Protein AF-A0A9N9IM48-F1 (afdb_monomer_lite)

Organism: Funneliformis mosseae (NCBI:txid27381)

pLDDT: mean 81.4, std 19.33, range [35.62, 97.81]

Secondary structure (DSSP, 8-state):
----S------------------PPPPHHHHHHHHHHTT--HHHHHT------HHHHHHHHHHHHHHHHHTHHHHHHTHHHHHS-SSHHHHHHTS-HHHHHHHHHHHHHHHHHHHHHHHHHHHHTTPPPPPP-HHHHHHHHHHHHHHHHHHH--

Radius of gyration: 26.96 Å; chains: 1; bounding box: 40×65×69 Å

Structure (mmCIF, N/CA/C/O backbone):
data_AF-A0A9N9IM48-F1
#
_entry.id   AF-A0A9N9IM48-F1
#
loop_
_atom_site.group_PDB
_atom_site.id
_atom_site.type_symbol
_atom_site.label_atom_id
_atom_site.label_alt_id
_atom_site.label_comp_id
_atom_site.label_asym_id
_atom_site.label_entity_id
_atom_site.label_seq_id
_atom_site.pdbx_PDB_ins_code
_atom_site.Cartn_x
_atom_site.Cartn_y
_atom_site.Cartn_z
_atom_site.occupancy
_atom_site.B_iso_or_equiv
_atom_site.auth_seq_id
_atom_site.auth_comp_id
_atom_site.auth_asym_id
_atom_site.auth_atom_id
_atom_site.pdbx_PDB_model_num
ATOM 1 N N . SER A 1 1 ? -14.256 23.432 47.911 1.00 44.19 1 SER A N 1
ATOM 2 C CA . SER A 1 1 ? -13.432 24.314 47.066 1.00 44.19 1 SER A CA 1
ATOM 3 C C . SER A 1 1 ? -13.910 24.287 45.629 1.00 44.19 1 SER A C 1
ATOM 5 O O . SER A 1 1 ? -14.175 23.210 45.113 1.00 44.19 1 SER A O 1
ATOM 7 N N . ILE A 1 2 ? -13.957 25.484 45.031 1.00 38.25 2 ILE A N 1
ATOM 8 C CA . ILE A 1 2 ? -14.251 25.844 43.631 1.00 38.25 2 ILE A CA 1
ATOM 9 C C . ILE A 1 2 ? -15.734 25.798 43.222 1.00 38.25 2 ILE A C 1
ATOM 11 O O . ILE A 1 2 ? -16.150 24.941 42.453 1.00 38.25 2 ILE A O 1
ATOM 15 N N . LEU A 1 3 ? -16.510 26.778 43.700 1.00 36.91 3 LEU A N 1
ATOM 16 C CA . LEU A 1 3 ? -17.744 27.266 43.059 1.00 36.91 3 LEU A CA 1
ATOM 17 C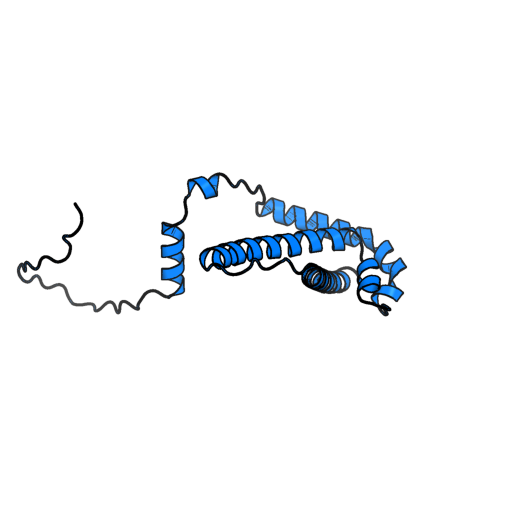 C . LEU A 1 3 ? -18.051 28.713 43.509 1.00 36.91 3 LEU A C 1
ATOM 19 O O . LEU A 1 3 ? -19.127 29.024 43.998 1.00 36.91 3 LEU A O 1
ATOM 23 N N . THR A 1 4 ? -17.082 29.617 43.361 1.00 39.47 4 THR A N 1
ATOM 24 C CA . THR A 1 4 ? -17.250 31.049 43.677 1.00 39.47 4 THR A CA 1
ATOM 25 C C . THR A 1 4 ? -16.545 31.887 42.615 1.00 39.47 4 THR A C 1
ATOM 27 O O . THR A 1 4 ? -15.401 32.289 42.794 1.00 39.47 4 THR A O 1
ATOM 30 N N . ILE A 1 5 ? -17.192 32.082 41.462 1.00 43.00 5 ILE A N 1
ATOM 31 C CA . ILE A 1 5 ? -16.742 33.051 40.436 1.00 43.00 5 ILE A CA 1
ATOM 32 C C . ILE A 1 5 ? -17.821 34.107 40.137 1.00 43.00 5 ILE A C 1
ATOM 34 O O . ILE A 1 5 ? -17.532 35.124 39.523 1.00 43.00 5 ILE A O 1
ATOM 38 N N . PHE A 1 6 ? -19.044 33.949 40.642 1.00 43.91 6 PHE A N 1
ATOM 39 C CA . PHE A 1 6 ? -20.076 34.978 40.522 1.00 43.91 6 PHE A CA 1
ATOM 40 C C . PHE A 1 6 ? -20.484 35.472 41.898 1.00 43.91 6 PHE A C 1
ATOM 42 O O . PHE A 1 6 ? -21.547 35.111 42.391 1.00 43.91 6 PHE A O 1
ATOM 49 N N . ASP A 1 7 ? -19.633 36.296 42.505 1.00 37.28 7 ASP A N 1
ATOM 50 C CA . ASP A 1 7 ? -20.053 37.129 43.625 1.00 37.28 7 ASP A CA 1
ATOM 51 C C . ASP A 1 7 ? -19.946 38.602 43.224 1.00 37.28 7 ASP A C 1
ATOM 53 O O . ASP A 1 7 ? -18.879 39.108 42.865 1.00 37.28 7 ASP A O 1
ATOM 57 N N . LYS A 1 8 ? -21.106 39.264 43.189 1.00 49.44 8 LYS A N 1
ATOM 58 C CA . LYS A 1 8 ? -21.254 40.683 42.865 1.00 49.44 8 LYS A CA 1
ATOM 59 C C . LYS A 1 8 ? -20.812 41.491 44.080 1.00 49.44 8 LYS A C 1
ATOM 61 O O . LYS A 1 8 ? -21.575 41.653 45.025 1.00 49.44 8 LYS A O 1
ATOM 66 N N . SER A 1 9 ? -19.633 42.093 44.007 1.00 41.69 9 SER A N 1
ATOM 67 C CA . SER A 1 9 ? -19.327 43.282 44.801 1.00 41.69 9 SER A CA 1
ATOM 68 C C . SER A 1 9 ? -18.657 44.319 43.907 1.00 41.69 9 SER A C 1
ATOM 70 O O . SER A 1 9 ? -17.601 44.092 43.328 1.00 41.69 9 SER A O 1
ATOM 72 N N . THR A 1 10 ? -19.336 45.447 43.726 1.00 42.44 10 THR A N 1
ATOM 73 C CA . THR A 1 10 ? -18.810 46.656 43.085 1.00 42.44 10 THR A CA 1
ATOM 74 C C . THR A 1 10 ? -17.795 47.341 43.994 1.00 42.44 10 THR A C 1
ATOM 76 O O . THR A 1 10 ? -18.136 47.661 45.135 1.00 42.44 10 THR A O 1
ATOM 79 N N . PRO A 1 11 ? -16.629 47.726 43.455 1.00 37.62 11 PRO A N 1
ATOM 80 C CA . PRO A 1 11 ? -15.957 48.943 43.870 1.00 37.62 11 PRO A CA 1
ATOM 81 C C . PRO A 1 11 ? -15.823 49.937 42.708 1.00 37.62 11 PRO A C 1
ATOM 83 O O . PRO A 1 11 ? -16.009 49.628 41.536 1.00 37.62 11 PRO A O 1
ATOM 86 N N . LYS A 1 12 ? -15.569 51.175 43.117 1.00 35.62 12 LYS A N 1
ATOM 87 C CA . LYS A 1 12 ? -15.730 52.441 42.406 1.00 35.62 12 LYS A CA 1
ATOM 88 C C . LYS A 1 12 ? -14.884 52.603 41.135 1.00 35.62 12 LYS A C 1
ATOM 90 O O . LYS A 1 12 ? -13.801 52.050 40.992 1.00 35.62 12 LYS A O 1
ATOM 95 N N . THR A 1 13 ? -15.415 53.478 40.287 1.00 40.34 13 THR A N 1
ATOM 96 C CA . THR A 1 13 ? -14.907 54.057 39.043 1.00 40.34 13 THR A CA 1
ATOM 97 C C . THR A 1 13 ? -13.409 54.379 39.062 1.00 40.34 13 THR A C 1
ATOM 99 O O . THR A 1 13 ? -12.959 55.239 39.817 1.00 40.34 13 THR A O 1
ATOM 102 N N . GLN A 1 14 ? -12.660 53.761 38.149 1.00 39.25 14 GLN A N 1
ATOM 103 C CA . GLN A 1 14 ? -11.438 54.325 37.579 1.00 39.25 14 GLN A CA 1
ATOM 104 C C . GLN A 1 14 ? -11.566 54.250 36.059 1.00 39.25 14 GLN A C 1
ATOM 106 O O . GLN A 1 14 ? -11.770 53.180 35.493 1.00 39.25 14 GLN A O 1
ATOM 111 N N . ASN A 1 15 ? -11.517 55.421 35.429 1.00 46.03 15 ASN A N 1
ATOM 112 C CA . ASN A 1 15 ? -11.649 55.609 33.992 1.00 46.03 15 ASN A CA 1
ATOM 113 C C . ASN A 1 15 ? -10.516 54.879 33.264 1.00 46.03 15 ASN A C 1
ATOM 115 O O . ASN A 1 15 ? -9.385 55.358 33.238 1.00 46.03 15 ASN A O 1
ATOM 119 N N . PHE A 1 16 ? -10.841 53.753 32.640 1.00 36.34 16 PHE A N 1
ATOM 120 C CA . PHE A 1 16 ? -10.060 53.196 31.549 1.00 36.34 16 PHE A CA 1
ATOM 121 C C . PHE A 1 16 ? -10.916 53.336 30.301 1.00 36.34 16 PHE A C 1
ATOM 123 O O . PHE A 1 16 ? -12.043 52.860 30.252 1.00 36.34 16 PHE A O 1
ATOM 130 N N . SER A 1 17 ? -10.393 54.074 29.329 1.00 39.25 17 SER A N 1
ATOM 131 C CA . SER A 1 17 ? -10.972 54.227 28.003 1.00 39.25 17 SER A CA 1
ATOM 132 C C . SER A 1 17 ? -11.394 52.866 27.445 1.00 39.25 17 SER A C 1
ATOM 134 O O . SER A 1 17 ? -10.536 52.005 27.235 1.00 39.25 17 SER A O 1
ATOM 136 N N . ASP A 1 18 ? -12.691 52.698 27.188 1.00 43.03 18 ASP A N 1
ATOM 137 C CA . ASP A 1 18 ? -13.262 51.560 26.473 1.00 43.03 18 ASP A CA 1
ATOM 138 C C . ASP A 1 18 ? -12.735 51.537 25.030 1.00 43.03 18 ASP A C 1
ATOM 140 O O . ASP A 1 18 ? -13.396 51.961 24.081 1.00 43.03 18 ASP A O 1
ATOM 144 N N . GLN A 1 19 ? -11.530 51.007 24.829 1.00 48.09 19 GLN A N 1
ATOM 145 C CA . GLN A 1 19 ? -11.239 50.340 23.570 1.00 48.09 19 GLN A CA 1
ATOM 146 C C . GLN A 1 19 ? -12.058 49.054 23.593 1.00 48.09 19 GLN A C 1
ATOM 148 O O . GLN A 1 19 ? -11.649 48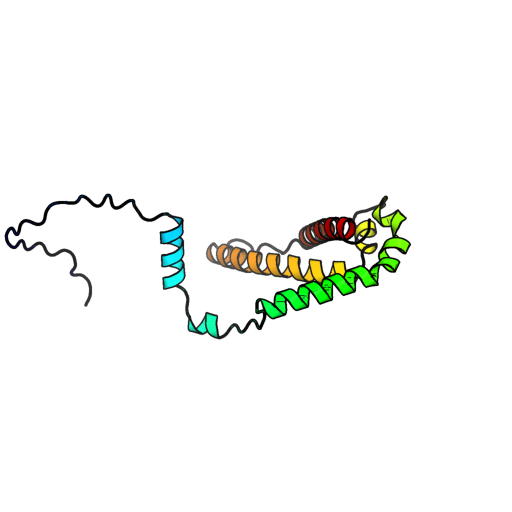.058 24.190 1.00 48.09 19 GLN A O 1
ATOM 153 N N . GLN A 1 20 ? -13.244 49.092 22.982 1.00 49.50 20 GLN A N 1
ATOM 154 C CA . GLN A 1 20 ? -14.009 47.894 22.661 1.00 49.50 20 GLN A CA 1
ATOM 155 C C . GLN A 1 20 ? -13.137 47.017 21.757 1.00 49.50 20 GLN A C 1
ATOM 157 O O . GLN A 1 20 ? -13.179 47.115 20.532 1.00 49.50 20 GLN A O 1
ATOM 162 N N . ILE A 1 21 ? -12.306 46.160 22.354 1.00 54.19 21 ILE A N 1
ATOM 163 C CA . ILE A 1 21 ? -11.714 45.039 21.639 1.00 54.19 21 ILE A CA 1
ATOM 164 C C . ILE A 1 21 ? -12.918 44.203 21.241 1.00 54.19 21 ILE A C 1
ATOM 166 O O . ILE A 1 21 ? -13.519 43.535 22.084 1.00 54.19 21 ILE A O 1
ATOM 170 N N . GLN A 1 22 ? -13.308 44.289 19.972 1.00 52.22 22 GLN A N 1
ATOM 171 C CA . GLN A 1 22 ? -14.288 43.396 19.386 1.00 52.22 22 GLN A CA 1
ATOM 172 C C . GLN A 1 22 ? -13.709 41.983 19.496 1.00 52.22 22 GLN A C 1
ATOM 174 O O . GLN A 1 22 ? -12.939 41.525 18.651 1.00 52.22 22 GLN A O 1
ATOM 179 N N . GLN A 1 23 ? -14.012 41.322 20.611 1.00 64.00 23 GLN A N 1
ATOM 180 C CA . GLN A 1 23 ? -13.614 39.956 20.898 1.00 64.00 23 GLN A CA 1
ATOM 181 C C . GLN A 1 23 ? -14.446 39.074 19.979 1.00 64.00 23 GLN A C 1
ATOM 183 O O . GLN A 1 23 ? -15.527 38.606 20.337 1.00 64.00 23 GLN A O 1
ATOM 188 N N . ASN A 1 24 ? -13.969 38.902 18.748 1.00 76.44 24 ASN A N 1
ATOM 189 C CA . ASN A 1 24 ? -14.549 37.929 17.845 1.00 76.44 24 ASN A CA 1
ATOM 190 C C . ASN A 1 24 ? -14.497 36.573 18.558 1.00 76.44 24 ASN A C 1
ATOM 192 O O . ASN A 1 24 ? -13.429 36.195 19.059 1.00 76.44 24 ASN A O 1
ATOM 196 N N . PRO A 1 25 ? -15.625 35.847 18.643 1.00 78.81 25 PRO A N 1
ATOM 197 C CA . PRO A 1 25 ? -15.627 34.557 19.301 1.00 78.81 25 PRO A CA 1
ATOM 198 C C . PRO A 1 25 ? -14.560 33.672 18.644 1.00 78.81 25 PRO A C 1
ATOM 200 O O . PRO A 1 25 ? -14.416 33.687 17.414 1.00 78.81 25 PRO A O 1
ATOM 203 N N . PRO A 1 26 ? -13.781 32.918 19.438 1.00 81.44 2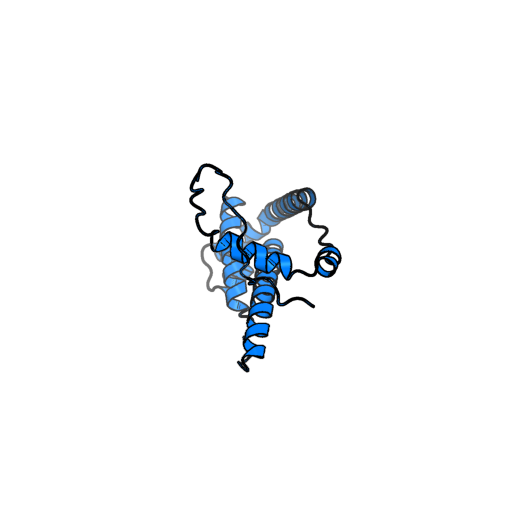6 PRO A N 1
ATOM 204 C CA . PRO A 1 26 ? -12.726 32.081 18.899 1.00 81.44 26 PRO A CA 1
ATOM 205 C C . PRO A 1 26 ? -13.308 31.122 17.864 1.00 81.44 26 PRO A C 1
ATOM 207 O O . PRO A 1 26 ? -14.411 30.592 18.028 1.00 81.44 26 PRO A O 1
ATOM 210 N N . SER A 1 27 ? -12.556 30.878 16.790 1.00 88.75 27 SER A N 1
ATOM 211 C CA . SER A 1 27 ? -13.029 29.990 15.735 1.00 88.75 27 SER A CA 1
ATOM 212 C C . SER A 1 27 ? -13.346 28.604 16.299 1.00 88.75 27 SER A C 1
ATOM 214 O O . SER A 1 27 ? -12.682 28.094 17.208 1.00 88.75 27 SER A O 1
ATOM 216 N N . LEU A 1 28 ? -14.342 27.941 15.711 1.00 83.25 28 LEU A N 1
ATOM 217 C CA . LEU A 1 28 ? -14.705 26.575 16.086 1.00 83.25 28 LEU A CA 1
ATOM 218 C C . LEU A 1 28 ? -13.500 25.617 15.998 1.00 83.25 28 LEU A C 1
ATOM 220 O O . LEU A 1 28 ? -13.412 24.654 16.762 1.00 83.25 28 LEU A O 1
ATOM 224 N N . PHE A 1 29 ? -12.565 25.886 15.082 1.00 85.00 29 PHE A N 1
ATOM 225 C CA . PHE A 1 29 ? -11.302 25.164 14.983 1.00 85.00 29 PHE A CA 1
ATOM 226 C C . PHE A 1 29 ? -10.433 25.369 16.232 1.00 85.00 29 PHE A C 1
ATOM 228 O O . PHE A 1 29 ? -10.024 24.377 16.834 1.00 85.00 29 PHE A O 1
ATOM 235 N N . LEU A 1 30 ? -10.220 26.616 16.672 1.00 79.94 30 LEU A N 1
ATOM 236 C CA . LEU A 1 30 ? -9.435 26.942 17.869 1.00 79.94 30 LEU A CA 1
ATOM 237 C C . LEU A 1 30 ? -10.019 26.273 19.122 1.00 79.94 30 LEU A C 1
ATOM 239 O O . LEU A 1 30 ? -9.306 25.579 19.846 1.00 79.94 30 LEU A O 1
ATOM 243 N N . VAL A 1 31 ? -11.334 26.394 19.325 1.00 82.25 31 VAL A N 1
ATOM 244 C CA . VAL A 1 31 ? -12.038 25.780 20.464 1.00 82.25 31 VAL A CA 1
ATOM 245 C C . VAL A 1 31 ? -11.884 24.256 20.448 1.00 82.25 31 VAL A C 1
ATOM 247 O O . VAL A 1 31 ? -11.560 23.645 21.470 1.00 82.25 31 VAL A O 1
ATOM 250 N N . LYS A 1 32 ? -12.058 23.615 19.282 1.00 77.88 32 LYS A N 1
ATOM 251 C CA . LYS A 1 32 ? -11.858 22.161 19.135 1.00 77.88 32 LYS A CA 1
ATOM 252 C C . LYS A 1 32 ? -10.411 21.755 19.411 1.00 77.88 32 LYS A C 1
ATOM 254 O O . LYS A 1 32 ? -10.204 20.687 19.985 1.00 77.88 32 LYS A O 1
ATOM 259 N N . THR A 1 33 ? -9.437 22.565 19.008 1.00 77.19 33 THR A N 1
ATOM 260 C CA . THR A 1 33 ? -8.013 22.298 19.233 1.00 77.19 33 THR A CA 1
ATOM 261 C C . THR A 1 33 ? -7.668 22.380 20.717 1.00 77.19 33 THR A C 1
ATOM 263 O O . THR A 1 33 ? -7.136 21.407 21.246 1.00 77.19 33 THR A O 1
ATOM 266 N N . VAL A 1 34 ? -8.065 23.449 21.418 1.00 77.56 34 VAL A N 1
ATOM 267 C CA . VAL A 1 34 ? -7.813 23.623 22.864 1.00 77.56 34 VAL A CA 1
ATOM 268 C C . VAL A 1 34 ? -8.479 22.519 23.692 1.00 77.56 34 VAL A C 1
ATOM 270 O O . VAL A 1 34 ? -7.827 21.893 24.527 1.00 77.56 34 VAL A O 1
ATOM 273 N N . LEU A 1 35 ? -9.751 22.198 23.418 1.00 75.31 35 LEU A N 1
ATOM 274 C CA . LEU A 1 35 ? -10.467 21.120 24.119 1.00 75.31 35 LEU A CA 1
ATOM 275 C C . LEU A 1 35 ? -9.848 19.739 23.889 1.00 75.31 35 LEU A C 1
ATOM 277 O O . LEU A 1 35 ? -9.932 18.871 24.759 1.00 75.31 35 LEU A O 1
ATOM 281 N N . ARG A 1 36 ? -9.272 19.502 22.706 1.00 74.06 36 ARG A N 1
ATOM 282 C CA . ARG A 1 36 ? -8.520 18.273 22.436 1.00 74.06 36 ARG A CA 1
ATOM 283 C C . ARG A 1 36 ? -7.205 18.286 23.203 1.00 74.06 36 ARG A C 1
ATOM 285 O O . ARG A 1 36 ? -6.915 17.282 23.838 1.00 74.06 36 ARG A O 1
ATOM 292 N N . LEU A 1 37 ? -6.479 19.403 23.204 1.00 73.62 37 LEU A N 1
ATOM 293 C CA . LEU A 1 37 ? -5.209 19.562 23.916 1.00 73.62 37 LEU A CA 1
ATOM 294 C C . LEU A 1 37 ? -5.353 19.290 25.418 1.00 73.62 37 LEU A C 1
ATOM 296 O O . LEU A 1 37 ? -4.626 18.460 25.954 1.00 73.62 37 LEU A O 1
ATOM 300 N N . GLY A 1 38 ? -6.362 19.880 26.065 1.00 71.75 38 GLY A N 1
ATOM 301 C CA . GLY A 1 38 ? -6.625 19.683 27.497 1.00 71.75 38 GLY A CA 1
ATOM 302 C C . GLY A 1 38 ? -7.055 18.261 27.887 1.00 71.75 38 GLY A C 1
ATOM 303 O O . GLY A 1 38 ? -7.047 17.919 29.064 1.00 71.75 38 GLY A O 1
ATOM 304 N N . LYS A 1 39 ? -7.424 17.411 26.917 1.00 68.25 39 LYS A N 1
ATOM 305 C CA . LYS A 1 39 ? -7.815 16.004 27.137 1.00 68.25 39 LYS A CA 1
ATOM 306 C C . LYS A 1 39 ? -6.719 15.002 26.760 1.00 68.25 39 LYS A C 1
ATOM 308 O O . LYS A 1 39 ? -6.939 13.794 26.876 1.00 68.25 39 LYS A O 1
ATOM 313 N N . ILE A 1 40 ? -5.569 15.461 26.267 1.00 58.94 40 ILE A N 1
ATOM 314 C CA . ILE A 1 40 ? -4.468 14.579 25.875 1.00 58.94 40 ILE A CA 1
ATOM 315 C C . ILE A 1 40 ? -3.623 14.263 27.105 1.00 58.94 40 ILE A C 1
ATOM 317 O O . ILE A 1 40 ? -3.061 15.144 27.744 1.00 58.94 40 ILE A O 1
ATOM 321 N N . ASN A 1 41 ? -3.484 12.974 27.409 1.00 64.88 41 ASN A N 1
ATOM 322 C CA . ASN A 1 41 ? -2.495 12.519 28.374 1.00 64.88 41 ASN A CA 1
ATOM 323 C C . ASN A 1 41 ? -1.106 12.530 27.709 1.00 64.88 41 ASN A C 1
ATOM 325 O O . ASN A 1 41 ? -0.795 11.646 26.904 1.00 64.88 41 ASN A O 1
ATOM 329 N N . ILE A 1 42 ? -0.299 13.544 28.034 1.00 58.47 42 ILE A N 1
ATOM 330 C CA . ILE A 1 42 ? 1.015 13.812 27.427 1.00 58.47 42 ILE A CA 1
ATOM 331 C C . ILE A 1 42 ? 1.973 12.626 27.622 1.00 58.47 42 ILE A C 1
ATOM 333 O O . ILE A 1 42 ? 2.680 12.252 26.692 1.00 58.47 42 ILE A O 1
ATOM 337 N N . THR A 1 43 ? 1.919 11.936 28.766 1.00 56.91 43 THR A N 1
ATOM 338 C CA . THR A 1 43 ? 2.758 10.745 29.019 1.00 56.91 43 THR A CA 1
ATOM 339 C C . THR A 1 43 ? 2.477 9.602 28.034 1.00 56.91 43 THR A C 1
ATOM 341 O O . THR A 1 43 ? 3.391 8.924 27.570 1.00 56.91 43 THR A O 1
ATOM 344 N N . LYS A 1 44 ? 1.219 9.433 27.607 1.00 58.94 44 LYS A N 1
ATOM 345 C CA . LYS A 1 44 ? 0.820 8.430 26.605 1.00 58.94 44 LYS A CA 1
ATOM 346 C C . LYS A 1 44 ? 1.232 8.816 25.178 1.00 58.94 44 LYS A C 1
ATOM 348 O O . LYS A 1 44 ? 1.313 7.943 24.316 1.00 58.94 44 LYS A O 1
ATOM 353 N N . LEU A 1 45 ? 1.458 10.108 24.930 1.00 56.16 45 LEU A N 1
ATOM 354 C CA . LEU A 1 45 ? 1.955 10.640 23.661 1.00 56.16 45 LEU A CA 1
ATOM 355 C C . LEU A 1 45 ? 3.473 10.439 23.544 1.00 56.16 45 LEU A C 1
ATOM 357 O O . LEU A 1 45 ? 3.938 9.958 22.516 1.00 56.16 45 LEU A O 1
ATOM 361 N N . VAL A 1 46 ? 4.213 10.726 24.621 1.00 53.78 46 VAL A N 1
ATOM 362 C CA . VAL A 1 46 ? 5.676 10.556 24.709 1.00 53.78 46 VAL A CA 1
ATOM 363 C C . VAL A 1 46 ? 6.083 9.079 24.608 1.00 53.78 46 VAL A C 1
ATOM 365 O O . VAL A 1 46 ? 7.054 8.749 23.932 1.00 53.78 46 VAL A O 1
ATOM 368 N N . ASN A 1 47 ? 5.280 8.168 25.169 1.00 49.53 47 ASN A N 1
ATOM 369 C CA . ASN A 1 47 ? 5.528 6.720 25.111 1.00 49.53 47 ASN A CA 1
ATOM 370 C C . ASN A 1 47 ? 5.284 6.082 23.731 1.00 49.53 47 ASN A C 1
ATOM 372 O O . ASN A 1 47 ? 5.470 4.878 23.560 1.00 49.53 47 ASN A O 1
ATOM 376 N N . LYS A 1 48 ? 4.845 6.857 22.735 1.00 54.62 48 LYS A N 1
ATOM 377 C CA . LYS A 1 48 ? 4.625 6.379 21.371 1.00 54.62 48 LYS A CA 1
ATOM 378 C C . LYS A 1 48 ? 5.782 6.855 20.495 1.00 54.62 48 LYS A C 1
ATOM 380 O O . LYS A 1 48 ? 5.616 7.745 19.669 1.00 54.62 48 LYS A O 1
ATOM 385 N N . HIS A 1 49 ? 6.961 6.279 20.721 1.00 53.97 49 HIS A N 1
ATOM 386 C CA . HIS A 1 49 ? 8.146 6.525 19.901 1.00 53.97 49 HIS A CA 1
ATOM 387 C C . HIS A 1 49 ? 7.877 6.051 18.467 1.00 53.97 49 HIS A C 1
ATOM 389 O O . HIS A 1 49 ? 7.972 4.869 18.141 1.00 53.97 49 HIS A O 1
ATOM 395 N N . TYR A 1 50 ? 7.464 6.980 17.612 1.00 60.44 50 TYR A N 1
ATOM 396 C CA . TYR A 1 50 ? 7.566 6.809 16.176 1.00 60.44 50 TYR A CA 1
ATOM 397 C C . TYR A 1 50 ? 8.907 7.404 15.778 1.00 60.44 50 TYR A C 1
ATOM 399 O O . TYR A 1 50 ? 9.052 8.622 15.753 1.00 60.44 50 TYR A O 1
ATOM 407 N N . ASN A 1 51 ? 9.873 6.555 15.438 1.00 67.56 51 ASN A N 1
ATOM 408 C CA . ASN A 1 51 ? 11.190 6.981 14.950 1.00 67.56 51 ASN A CA 1
ATOM 409 C C . ASN A 1 51 ? 11.125 7.540 13.511 1.00 67.56 51 ASN A C 1
ATOM 411 O O . ASN A 1 51 ? 12.097 7.462 12.771 1.00 67.56 51 ASN A O 1
ATOM 415 N N . PHE A 1 52 ? 9.963 8.052 13.092 1.00 79.19 52 PHE A N 1
ATOM 416 C CA . PHE A 1 52 ? 9.721 8.599 11.764 1.00 79.19 52 PHE A CA 1
ATOM 417 C C . PHE A 1 52 ? 9.861 10.123 11.833 1.00 79.19 52 PHE A C 1
ATOM 419 O O . PHE A 1 52 ? 8.898 10.849 12.086 1.00 79.19 52 PHE A O 1
ATOM 426 N N . THR A 1 53 ? 11.097 10.594 11.700 1.00 86.81 53 THR A N 1
ATOM 427 C CA . THR A 1 53 ? 11.463 12.010 11.578 1.00 86.81 53 THR A CA 1
ATOM 428 C C . THR A 1 53 ? 11.343 12.482 10.125 1.00 86.81 53 THR A C 1
ATOM 430 O O . THR A 1 53 ? 11.203 11.671 9.207 1.00 86.81 53 THR A O 1
ATOM 433 N N . SER A 1 54 ? 11.453 13.796 9.896 1.00 84.38 54 SER A N 1
ATOM 434 C CA . SER A 1 54 ? 11.489 14.361 8.537 1.00 84.38 54 SER A CA 1
ATOM 435 C C . SER A 1 54 ? 12.588 13.729 7.677 1.00 84.38 54 SER A C 1
ATOM 437 O O . SER A 1 54 ? 12.336 13.365 6.536 1.00 84.38 54 SER A O 1
ATOM 439 N N . GLU A 1 55 ? 13.784 13.548 8.236 1.00 87.44 55 GLU A N 1
ATOM 440 C CA . GLU A 1 55 ? 14.921 12.944 7.536 1.00 87.44 55 GLU A CA 1
ATOM 441 C C . GLU A 1 55 ? 14.635 11.488 7.153 1.00 87.44 55 GLU A C 1
ATOM 443 O O . GLU A 1 55 ? 14.733 11.116 5.985 1.00 87.44 55 GLU A O 1
ATOM 448 N N . THR A 1 56 ? 14.166 10.676 8.107 1.00 90.25 56 THR A N 1
ATOM 449 C CA . THR A 1 56 ? 13.813 9.277 7.816 1.00 90.25 56 THR A CA 1
ATOM 450 C C . THR A 1 56 ? 12.666 9.163 6.807 1.00 90.25 56 THR A C 1
ATOM 452 O O . THR A 1 56 ? 12.615 8.190 6.055 1.00 90.25 56 THR A O 1
ATOM 455 N N . SER A 1 57 ? 11.770 10.157 6.742 1.00 89.12 57 SER A N 1
ATOM 456 C CA . SER A 1 57 ? 10.708 10.217 5.736 1.00 89.12 57 SER A CA 1
ATOM 457 C C . SER A 1 57 ? 11.269 10.423 4.334 1.00 89.12 57 SER A C 1
ATOM 459 O O . SER A 1 57 ? 10.840 9.728 3.412 1.00 89.12 57 SER A O 1
ATOM 461 N N . THR A 1 58 ? 12.227 11.338 4.171 1.00 93.69 58 THR A N 1
ATOM 462 C CA . THR A 1 58 ? 12.904 11.571 2.887 1.00 93.69 58 THR A CA 1
ATOM 463 C C . THR A 1 58 ? 13.622 10.309 2.428 1.00 93.69 58 THR A C 1
ATOM 465 O O . THR A 1 58 ? 13.341 9.811 1.338 1.00 93.69 58 THR A O 1
ATOM 468 N N . VAL A 1 59 ? 14.438 9.714 3.305 1.00 94.56 59 VAL A N 1
ATOM 469 C CA . VAL A 1 59 ? 15.178 8.478 3.005 1.00 94.56 59 VAL A CA 1
ATOM 470 C C . VAL A 1 59 ? 14.226 7.334 2.642 1.00 94.56 59 VAL A C 1
ATOM 472 O O . VAL A 1 59 ? 14.455 6.608 1.678 1.00 94.56 59 VAL A O 1
ATOM 475 N N . THR A 1 60 ? 13.109 7.186 3.362 1.00 92.12 60 THR A N 1
ATOM 476 C CA . THR A 1 60 ? 12.092 6.168 3.038 1.00 92.12 60 THR A CA 1
ATOM 477 C C . THR A 1 60 ? 11.505 6.388 1.641 1.00 92.12 60 THR A C 1
ATOM 479 O O . THR A 1 60 ? 11.311 5.423 0.898 1.00 92.12 60 THR A O 1
ATOM 482 N N . GLY A 1 61 ? 11.237 7.643 1.271 1.00 93.12 61 GLY A N 1
ATOM 483 C CA . GLY A 1 61 ? 10.747 8.009 -0.056 1.00 93.12 61 GLY A CA 1
ATOM 484 C C . GLY A 1 61 ? 11.742 7.673 -1.168 1.00 93.12 61 GLY A C 1
ATOM 485 O O . GLY A 1 61 ? 11.355 7.062 -2.163 1.00 93.12 61 GLY A O 1
ATOM 486 N N . GLU A 1 62 ? 13.022 7.996 -0.980 1.00 95.19 62 GLU A N 1
ATOM 487 C CA . GLU A 1 62 ? 14.098 7.692 -1.935 1.00 95.19 62 GLU A CA 1
ATOM 488 C C . GLU A 1 62 ? 14.298 6.185 -2.125 1.00 95.19 62 GLU A C 1
ATOM 490 O O . GLU A 1 62 ? 14.394 5.697 -3.258 1.00 95.19 62 GLU A O 1
ATOM 495 N N . VAL A 1 63 ? 14.303 5.426 -1.024 1.00 95.19 63 VAL A N 1
ATOM 496 C CA . VAL A 1 63 ? 14.406 3.961 -1.054 1.00 95.19 63 VAL A CA 1
ATOM 497 C C . VAL A 1 63 ? 13.226 3.360 -1.811 1.00 95.19 63 VAL A C 1
ATOM 499 O O . VAL A 1 63 ? 13.422 2.504 -2.678 1.00 95.19 63 VAL A O 1
ATOM 502 N N . LEU A 1 64 ? 12.005 3.826 -1.533 1.00 94.12 64 LEU A N 1
ATOM 503 C CA . LEU A 1 64 ? 10.811 3.355 -2.227 1.00 94.12 64 LEU A CA 1
ATOM 504 C C . LEU A 1 64 ? 10.848 3.712 -3.718 1.00 94.12 64 LEU A C 1
ATOM 506 O O . LEU A 1 64 ? 10.600 2.841 -4.549 1.00 94.12 64 LEU A O 1
ATOM 510 N N . GLY A 1 65 ? 11.197 4.952 -4.067 1.00 94.44 65 GLY A N 1
ATOM 511 C CA . GLY A 1 65 ? 11.322 5.396 -5.457 1.00 94.44 65 GLY A CA 1
ATOM 512 C C . GLY A 1 65 ? 12.345 4.568 -6.237 1.00 94.44 65 GLY A C 1
ATOM 513 O O . GLY A 1 65 ? 12.047 4.063 -7.319 1.00 94.44 65 GLY A O 1
ATOM 514 N N . THR A 1 66 ? 13.515 4.324 -5.643 1.00 94.44 66 THR A N 1
ATOM 515 C CA . THR A 1 66 ? 14.562 3.474 -6.231 1.00 94.44 66 THR A CA 1
ATOM 516 C C . THR A 1 66 ? 14.075 2.039 -6.436 1.00 94.44 66 THR A C 1
ATOM 518 O O . THR A 1 66 ? 14.333 1.433 -7.478 1.00 94.44 66 THR A O 1
ATOM 521 N N . ALA A 1 67 ? 13.356 1.480 -5.459 1.00 92.75 67 ALA A N 1
ATOM 522 C CA . ALA A 1 67 ? 12.792 0.138 -5.556 1.00 92.75 67 ALA A CA 1
ATOM 523 C C . ALA A 1 67 ? 11.735 0.037 -6.670 1.00 92.75 67 ALA A C 1
ATOM 525 O O . ALA A 1 67 ? 11.719 -0.946 -7.412 1.00 92.75 67 ALA A O 1
ATOM 526 N N . ILE A 1 68 ? 10.903 1.071 -6.835 1.00 92.56 68 ILE A N 1
ATOM 527 C CA . ILE A 1 68 ? 9.927 1.156 -7.927 1.00 92.56 68 ILE A CA 1
ATOM 528 C C . ILE A 1 68 ? 10.653 1.152 -9.269 1.00 92.56 68 ILE A C 1
ATOM 530 O O . ILE A 1 68 ? 10.371 0.276 -10.083 1.00 92.56 68 ILE A O 1
ATOM 534 N N . ILE A 1 69 ? 11.637 2.035 -9.471 1.00 92.50 69 ILE A N 1
ATOM 535 C CA . ILE A 1 69 ? 12.421 2.103 -10.717 1.00 92.50 69 ILE A CA 1
ATOM 536 C C . ILE A 1 69 ? 13.065 0.747 -11.041 1.00 92.50 69 ILE A C 1
ATOM 538 O O . ILE A 1 69 ? 13.021 0.302 -12.185 1.00 92.50 69 ILE A O 1
ATOM 542 N N . LYS A 1 70 ? 13.609 0.039 -10.043 1.00 91.94 70 LYS A N 1
ATOM 543 C CA . LYS A 1 70 ? 14.193 -1.302 -10.237 1.00 91.94 70 LYS A CA 1
ATOM 544 C C . LYS A 1 70 ? 13.172 -2.360 -10.665 1.00 91.94 70 LYS A C 1
ATOM 546 O O . LYS A 1 70 ? 13.541 -3.309 -11.347 1.00 91.94 70 LYS A O 1
ATOM 551 N N . SER A 1 71 ? 11.895 -2.186 -10.325 1.00 90.31 71 SER A N 1
ATOM 552 C CA . SER A 1 71 ? 10.813 -3.085 -10.751 1.00 90.31 71 SER A CA 1
ATOM 553 C C . SER A 1 71 ? 10.276 -2.813 -12.166 1.00 90.31 71 SER A C 1
ATOM 555 O O . SER A 1 71 ? 9.301 -3.436 -12.577 1.00 90.31 71 SER A O 1
ATOM 557 N N . LYS A 1 72 ? 10.923 -1.927 -12.940 1.00 89.44 72 LYS A N 1
ATOM 558 C CA . LYS A 1 72 ? 10.557 -1.582 -14.328 1.00 89.44 72 LYS A CA 1
ATOM 559 C C . LYS A 1 72 ? 10.321 -2.800 -15.222 1.00 89.44 72 LYS A C 1
ATOM 561 O O . LYS A 1 72 ? 9.347 -2.831 -15.965 1.00 89.44 72 LYS A O 1
ATOM 566 N N . ASN A 1 73 ? 11.180 -3.815 -15.117 1.00 88.31 73 ASN A N 1
ATOM 567 C CA . ASN A 1 73 ? 11.054 -5.023 -15.932 1.00 88.31 73 ASN A CA 1
ATOM 568 C C . ASN A 1 73 ? 9.756 -5.783 -15.610 1.00 88.31 73 ASN A C 1
ATOM 570 O O . ASN A 1 73 ? 9.037 -6.142 -16.531 1.00 88.31 73 ASN A O 1
ATOM 574 N N . GLU A 1 74 ? 9.386 -5.937 -14.330 1.00 88.50 74 GLU A N 1
ATOM 575 C CA . GLU A 1 74 ? 8.115 -6.581 -13.940 1.00 88.50 74 GLU A CA 1
ATOM 576 C C . GLU A 1 74 ? 6.899 -5.867 -14.545 1.00 88.50 74 GLU A C 1
ATOM 578 O O . GLU A 1 74 ? 5.918 -6.509 -14.923 1.00 88.50 74 GLU A O 1
ATOM 583 N N . VAL A 1 75 ? 6.962 -4.537 -14.639 1.00 87.44 75 VAL A N 1
ATOM 584 C CA . VAL A 1 75 ? 5.889 -3.715 -15.208 1.00 87.44 75 VAL A CA 1
ATOM 585 C C . VAL A 1 75 ? 5.804 -3.897 -16.723 1.00 87.44 75 VAL A C 1
ATOM 587 O O . VAL A 1 75 ? 4.705 -4.084 -17.242 1.00 87.44 75 VAL A O 1
ATOM 590 N N . TYR A 1 76 ? 6.935 -3.906 -17.435 1.00 88.25 76 TYR A N 1
ATOM 591 C CA . TYR A 1 76 ? 6.931 -4.113 -18.886 1.00 88.25 76 TYR A CA 1
ATOM 592 C C . TYR A 1 76 ? 6.506 -5.518 -19.299 1.00 88.25 76 TYR A C 1
ATOM 594 O O . TYR A 1 76 ? 5.696 -5.644 -20.216 1.00 88.25 76 TYR A O 1
ATOM 602 N N . GLU A 1 77 ? 6.967 -6.554 -18.596 1.00 91.50 77 GLU A N 1
ATOM 603 C CA . GLU A 1 77 ? 6.540 -7.938 -18.852 1.00 91.50 77 GLU A CA 1
ATOM 604 C C . GLU A 1 77 ? 5.017 -8.099 -18.711 1.00 91.50 77 GLU A C 1
ATOM 606 O O . GLU A 1 77 ? 4.386 -8.898 -19.402 1.00 91.50 77 GLU A O 1
ATOM 611 N N . ASN A 1 78 ? 4.392 -7.296 -17.845 1.00 91.38 78 ASN A N 1
ATOM 612 C CA . ASN A 1 78 ? 2.951 -7.318 -17.623 1.00 91.38 78 ASN A CA 1
ATOM 613 C C . ASN A 1 78 ? 2.181 -6.205 -18.356 1.00 91.38 78 ASN A C 1
ATOM 615 O O . ASN A 1 78 ? 0.984 -6.042 -18.103 1.00 91.38 78 ASN A O 1
ATOM 619 N N . LYS A 1 79 ? 2.808 -5.469 -19.287 1.00 89.81 79 LYS A N 1
ATOM 620 C CA . LYS A 1 79 ? 2.224 -4.283 -19.944 1.00 89.81 79 LYS A CA 1
ATOM 621 C C . LYS A 1 79 ? 0.817 -4.526 -20.494 1.00 89.81 79 LYS A C 1
ATOM 623 O O . LYS A 1 79 ? -0.110 -3.802 -20.146 1.00 89.81 79 LYS A O 1
ATOM 628 N N . GLN A 1 80 ? 0.627 -5.589 -21.277 1.00 89.88 80 GLN A N 1
ATOM 629 C CA . GLN A 1 80 ? -0.684 -5.902 -21.864 1.00 89.88 80 GLN A CA 1
ATOM 630 C C . GLN A 1 80 ? -1.776 -6.097 -20.804 1.00 89.88 80 GLN A C 1
ATOM 632 O O . GLN A 1 80 ? -2.912 -5.678 -21.001 1.00 89.88 80 GLN A O 1
ATOM 637 N N . ARG A 1 81 ? -1.435 -6.707 -19.662 1.00 90.88 81 ARG A N 1
ATOM 638 C CA . ARG A 1 81 ? -2.378 -6.947 -18.561 1.00 90.88 81 ARG A CA 1
ATOM 639 C C . ARG A 1 81 ? -2.662 -5.689 -17.742 1.00 90.88 81 ARG A C 1
ATOM 641 O O . ARG A 1 81 ? -3.687 -5.637 -17.068 1.00 90.88 81 ARG A O 1
ATOM 648 N N . LEU A 1 82 ? -1.764 -4.706 -17.776 1.00 91.19 82 LEU A N 1
ATOM 649 C CA . LEU A 1 82 ? -1.961 -3.396 -17.158 1.00 91.19 82 LEU A CA 1
ATOM 650 C C . LEU A 1 82 ? -2.838 -2.496 -18.031 1.00 91.19 82 LEU A C 1
ATOM 652 O O . LEU A 1 82 ? -3.715 -1.821 -17.503 1.00 91.19 82 LEU A O 1
ATOM 656 N N . GLU A 1 83 ? -2.642 -2.521 -19.348 1.00 90.44 83 GLU A N 1
ATOM 657 C CA . GLU A 1 83 ? -3.423 -1.718 -20.297 1.00 90.44 83 GLU A CA 1
ATOM 658 C C . GLU A 1 83 ? -4.823 -2.297 -20.528 1.00 90.44 83 GLU A C 1
ATOM 660 O O . GLU A 1 83 ? -5.807 -1.562 -20.521 1.00 90.44 83 GLU A O 1
ATOM 665 N N . ASN A 1 84 ? -4.922 -3.621 -20.687 1.00 92.19 84 ASN A N 1
ATOM 666 C CA . ASN A 1 84 ? -6.167 -4.318 -21.017 1.00 92.19 84 ASN A CA 1
ATOM 667 C C . ASN A 1 84 ? -6.430 -5.489 -20.050 1.00 92.19 84 ASN A C 1
ATOM 669 O O . ASN A 1 84 ? -6.353 -6.660 -20.433 1.00 92.19 84 ASN A O 1
ATOM 673 N N . PRO A 1 85 ? -6.720 -5.213 -18.766 1.00 92.81 85 PRO A N 1
ATOM 674 C CA . PRO A 1 85 ? -6.998 -6.261 -17.793 1.00 92.81 85 PRO A CA 1
ATOM 675 C C . PRO A 1 85 ? -8.371 -6.914 -17.998 1.00 92.81 85 PRO A C 1
ATOM 677 O O . PRO A 1 85 ? -9.398 -6.244 -18.039 1.00 92.81 85 PRO A O 1
ATOM 680 N N . ASN A 1 86 ? -8.414 -8.248 -17.943 1.00 93.19 86 ASN A N 1
ATOM 681 C CA . ASN A 1 86 ? -9.670 -9.017 -17.985 1.00 93.19 86 ASN A CA 1
ATOM 682 C C . ASN A 1 86 ? -10.528 -8.870 -16.713 1.00 93.19 86 ASN A C 1
ATOM 684 O O . ASN A 1 86 ? -11.710 -9.203 -16.700 1.00 93.19 86 ASN A O 1
ATOM 688 N N . SER A 1 87 ? -9.925 -8.449 -15.599 1.00 95.31 87 SER A N 1
ATOM 689 C CA . SER A 1 87 ? -10.622 -8.189 -14.338 1.00 95.31 87 SER A CA 1
ATOM 690 C C . SER A 1 87 ? -9.765 -7.334 -13.408 1.00 95.31 87 SER A C 1
ATOM 692 O O . SER A 1 87 ? -8.543 -7.272 -13.551 1.00 95.31 87 SER A O 1
ATOM 694 N N . PHE A 1 88 ? -10.383 -6.751 -12.376 1.00 94.12 88 PHE A N 1
ATOM 695 C CA . PHE A 1 88 ? -9.654 -6.038 -11.319 1.00 94.12 88 PHE A CA 1
ATOM 696 C C . PHE A 1 88 ? -8.567 -6.904 -10.662 1.00 94.12 88 PHE A C 1
ATOM 698 O O . PHE A 1 88 ? -7.478 -6.419 -10.359 1.00 94.12 88 PHE A O 1
ATOM 705 N N . LYS A 1 89 ? -8.842 -8.199 -10.463 1.00 93.75 89 LYS A N 1
ATOM 706 C CA . LYS A 1 89 ? -7.876 -9.127 -9.871 1.00 93.75 89 LYS A CA 1
ATOM 707 C C . LYS A 1 89 ? -6.641 -9.267 -10.762 1.00 93.75 89 LYS A C 1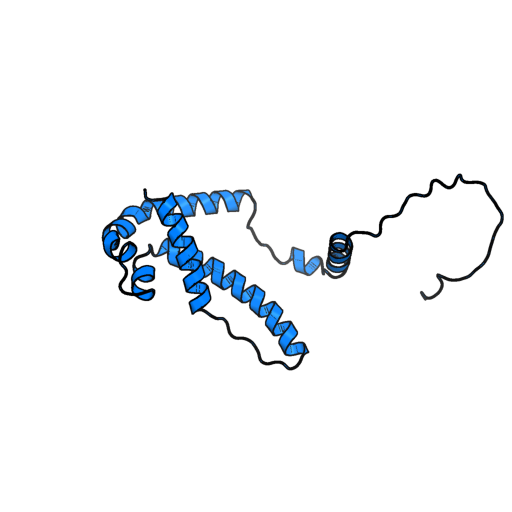
ATOM 709 O O . LYS A 1 89 ? -5.531 -9.151 -10.252 1.00 93.75 89 LYS A O 1
ATOM 714 N N . HIS A 1 90 ? -6.831 -9.456 -12.069 1.00 93.12 90 HIS A N 1
ATOM 715 C CA . HIS A 1 90 ? -5.724 -9.558 -13.024 1.00 93.12 90 HIS A CA 1
ATOM 716 C C . HIS A 1 90 ? -4.942 -8.252 -13.150 1.00 93.12 90 HIS A C 1
ATOM 718 O O . HIS A 1 90 ? -3.713 -8.285 -13.132 1.00 93.12 90 HIS A O 1
ATOM 724 N N . TYR A 1 91 ? -5.639 -7.113 -13.189 1.00 94.75 91 TYR A N 1
ATOM 725 C CA . TYR A 1 91 ? -5.005 -5.795 -13.188 1.00 94.75 91 TYR A CA 1
ATOM 726 C C . TYR A 1 91 ? -4.058 -5.645 -11.997 1.00 94.75 91 TYR A C 1
ATOM 728 O O . TYR A 1 91 ? -2.871 -5.370 -12.135 1.00 94.75 91 TYR A O 1
ATOM 736 N N . ARG A 1 92 ? -4.569 -5.941 -10.802 1.00 93.94 92 ARG A N 1
ATOM 737 C CA . ARG A 1 92 ? -3.823 -5.782 -9.560 1.00 93.94 92 ARG A CA 1
ATOM 738 C C . ARG A 1 92 ? -2.667 -6.772 -9.410 1.00 93.94 92 ARG A C 1
ATOM 740 O O . ARG A 1 92 ? -1.651 -6.427 -8.818 1.00 93.94 92 ARG A O 1
ATOM 747 N N . GLN A 1 93 ? -2.820 -7.993 -9.921 1.00 93.25 93 GLN A N 1
ATOM 748 C CA . GLN A 1 93 ? -1.752 -9.001 -9.950 1.00 93.25 93 GLN A CA 1
ATOM 749 C C . GLN A 1 93 ? -0.610 -8.638 -10.908 1.00 93.25 93 GLN A C 1
ATOM 751 O O . GLN A 1 93 ? 0.466 -9.210 -10.792 1.00 93.25 93 GLN A O 1
ATOM 756 N N . SER A 1 94 ? -0.846 -7.705 -11.829 1.00 93.31 94 SER A N 1
ATOM 757 C CA . SER A 1 94 ? 0.138 -7.252 -12.817 1.00 93.31 94 SER A CA 1
ATOM 758 C C . SER A 1 94 ? 1.055 -6.148 -12.282 1.00 93.31 94 SER A C 1
ATOM 760 O O . SER A 1 94 ? 2.030 -5.784 -12.930 1.00 93.31 94 SER A O 1
ATOM 762 N N . PHE A 1 95 ? 0.755 -5.600 -11.102 1.00 93.50 95 PHE A N 1
ATOM 763 C CA . PHE A 1 95 ? 1.607 -4.620 -10.442 1.00 93.50 95 PHE A CA 1
ATOM 764 C C . PHE A 1 95 ? 2.840 -5.262 -9.805 1.00 93.50 95 PHE A C 1
ATOM 766 O O . PHE A 1 95 ? 2.779 -6.374 -9.281 1.00 93.50 95 PHE A O 1
ATOM 773 N N . SER A 1 96 ? 3.923 -4.484 -9.736 1.00 92.44 96 SER A N 1
ATOM 774 C CA . SER A 1 96 ? 5.109 -4.827 -8.948 1.00 92.44 96 SER A CA 1
ATOM 775 C C . SER A 1 96 ? 4.740 -5.145 -7.499 1.00 92.44 96 SER A C 1
ATOM 777 O O . SER A 1 96 ? 3.976 -4.422 -6.840 1.00 92.44 96 SER A O 1
ATOM 779 N N . SER A 1 97 ? 5.316 -6.228 -6.976 1.00 92.19 97 SER A N 1
ATOM 780 C CA . SER A 1 97 ? 5.005 -6.705 -5.625 1.00 92.19 97 SER A CA 1
ATOM 781 C C . SER A 1 97 ? 5.369 -5.684 -4.538 1.00 92.19 97 SER A C 1
ATOM 783 O O . SER A 1 97 ? 4.710 -5.628 -3.496 1.00 92.19 97 SER A O 1
ATOM 785 N N . ILE A 1 98 ? 6.378 -4.844 -4.797 1.00 92.12 98 ILE A N 1
ATOM 786 C CA . ILE A 1 98 ? 6.821 -3.761 -3.912 1.00 92.12 98 ILE A CA 1
ATOM 787 C C . ILE A 1 98 ? 5.713 -2.713 -3.772 1.00 92.12 98 ILE A C 1
ATOM 789 O O . ILE A 1 98 ? 5.337 -2.363 -2.651 1.00 92.12 98 ILE A O 1
ATOM 793 N N . LEU A 1 99 ? 5.141 -2.272 -4.898 1.00 93.19 99 LEU A N 1
ATOM 794 C CA . LEU A 1 99 ? 4.050 -1.295 -4.931 1.00 93.19 99 LEU A CA 1
ATOM 795 C C . LEU A 1 99 ? 2.818 -1.827 -4.197 1.00 93.19 99 LEU A C 1
ATOM 797 O O . LEU A 1 99 ? 2.279 -1.152 -3.320 1.00 93.19 99 LEU A O 1
ATOM 801 N N . VAL A 1 100 ? 2.412 -3.063 -4.497 1.00 95.19 100 VAL A N 1
ATOM 802 C CA . VAL A 1 100 ? 1.245 -3.685 -3.856 1.00 95.19 100 VAL A CA 1
ATOM 803 C C . VAL A 1 100 ? 1.425 -3.759 -2.342 1.00 95.19 100 VAL A C 1
ATOM 805 O O . VAL A 1 100 ? 0.571 -3.275 -1.602 1.00 95.19 100 VAL A O 1
ATOM 808 N N . LYS A 1 101 ? 2.550 -4.311 -1.871 1.00 95.00 101 LYS A N 1
ATOM 809 C CA . LYS A 1 101 ? 2.811 -4.476 -0.433 1.00 95.00 101 LYS A CA 1
ATOM 810 C C . LYS A 1 101 ? 2.862 -3.136 0.297 1.00 95.00 101 LYS A C 1
ATOM 812 O O . LYS A 1 101 ? 2.276 -3.016 1.374 1.00 95.00 101 LYS A O 1
ATOM 817 N N . PHE A 1 102 ? 3.536 -2.141 -0.280 1.00 94.81 102 PHE A N 1
ATOM 818 C CA . PHE A 1 102 ? 3.649 -0.818 0.326 1.00 94.81 102 PHE A CA 1
ATOM 819 C C . PHE A 1 102 ? 2.282 -0.133 0.445 1.00 94.81 102 PHE A C 1
ATOM 821 O O . PHE A 1 102 ? 1.868 0.232 1.549 1.00 94.81 102 PHE A O 1
ATOM 828 N N . PHE A 1 103 ? 1.555 0.007 -0.668 1.00 95.88 103 PHE A N 1
ATOM 829 C CA . PHE A 1 103 ? 0.290 0.745 -0.679 1.00 95.88 103 PHE A CA 1
ATOM 830 C C . PHE A 1 103 ? -0.814 0.024 0.096 1.00 95.88 103 PHE A C 1
ATOM 832 O O . PHE A 1 103 ? -1.576 0.683 0.803 1.00 95.88 103 PHE A O 1
ATOM 839 N N . ASP A 1 104 ? -0.858 -1.310 0.072 1.00 96.62 104 ASP A N 1
ATOM 840 C CA . ASP A 1 104 ? -1.758 -2.066 0.945 1.00 96.62 104 ASP A CA 1
ATOM 841 C C . ASP A 1 104 ? -1.453 -1.832 2.413 1.00 96.62 104 ASP A C 1
ATOM 843 O O . ASP A 1 104 ? -2.362 -1.529 3.187 1.00 96.62 104 ASP A O 1
ATOM 847 N N . GLY A 1 105 ? -0.182 -1.956 2.805 1.00 96.19 105 GLY A N 1
ATOM 848 C CA . GLY A 1 105 ? 0.242 -1.712 4.177 1.00 96.19 105 GLY A CA 1
ATOM 849 C C . GLY A 1 105 ? -0.166 -0.316 4.640 1.00 96.19 105 GLY A C 1
ATOM 850 O O . GLY A 1 105 ? -0.737 -0.164 5.725 1.00 96.19 105 GLY A O 1
ATOM 851 N N . PHE A 1 106 ? 0.046 0.687 3.788 1.00 95.88 106 PHE A N 1
ATOM 852 C CA . PHE A 1 106 ? -0.320 2.073 4.049 1.00 95.88 106 PHE A CA 1
ATOM 853 C C . PHE A 1 106 ? -1.839 2.262 4.197 1.00 95.88 106 PHE A C 1
ATOM 855 O O . PHE A 1 106 ? -2.312 2.680 5.260 1.00 95.88 106 PHE A O 1
ATOM 862 N N . ILE A 1 107 ? -2.622 1.901 3.177 1.00 97.81 107 ILE A N 1
ATOM 863 C CA . ILE A 1 107 ? -4.077 2.110 3.157 1.00 97.81 107 ILE A CA 1
ATOM 864 C C . ILE A 1 107 ? -4.771 1.299 4.251 1.00 97.81 107 ILE A C 1
ATOM 866 O O . ILE A 1 107 ? -5.570 1.852 5.012 1.00 97.81 107 ILE A O 1
ATOM 870 N N . ILE A 1 108 ? -4.439 0.013 4.396 1.00 96.88 108 ILE A N 1
ATOM 871 C CA . ILE A 1 108 ? -5.057 -0.859 5.403 1.00 96.88 108 ILE A CA 1
ATOM 872 C C . ILE A 1 108 ? -4.768 -0.336 6.811 1.00 96.88 108 ILE A C 1
ATOM 874 O O . ILE A 1 108 ? -5.654 -0.362 7.667 1.00 96.88 108 ILE A O 1
ATOM 878 N N . THR A 1 109 ? -3.557 0.163 7.075 1.00 95.88 109 THR A N 1
ATOM 879 C CA . THR A 1 109 ? -3.218 0.721 8.392 1.00 95.88 109 THR A CA 1
ATOM 880 C C . THR A 1 109 ? -4.056 1.959 8.704 1.00 95.88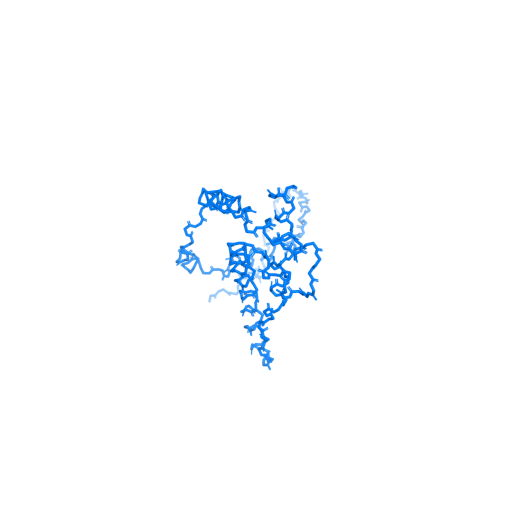 109 THR A C 1
ATOM 882 O O . THR A 1 109 ? -4.612 2.059 9.805 1.00 95.88 109 THR A O 1
ATOM 885 N N . LEU A 1 110 ? -4.213 2.872 7.741 1.00 96.06 110 LEU A N 1
ATOM 886 C CA . LEU A 1 110 ? -5.050 4.064 7.904 1.00 96.06 110 LEU A CA 1
ATOM 887 C C . LEU A 1 110 ? -6.522 3.701 8.134 1.00 96.06 110 LEU A C 1
ATOM 889 O O . LEU A 1 110 ? -7.161 4.220 9.057 1.00 96.06 110 LEU A O 1
ATOM 893 N N . GLU A 1 111 ? -7.059 2.778 7.338 1.00 96.44 111 GLU A N 1
ATOM 894 C CA . GLU A 1 111 ? -8.451 2.351 7.457 1.00 96.44 111 GLU A CA 1
ATOM 895 C C . GLU A 1 111 ? -8.726 1.616 8.763 1.00 96.44 111 GLU A C 1
ATOM 897 O O . GLU A 1 111 ? -9.720 1.927 9.422 1.00 96.44 111 GLU A O 1
ATOM 902 N N . LYS A 1 112 ? -7.827 0.725 9.201 1.00 96.00 112 LYS A N 1
ATOM 903 C CA . LYS A 1 112 ? -7.920 0.067 10.512 1.00 96.00 112 LYS A CA 1
ATOM 904 C C . LYS A 1 112 ? -7.971 1.092 11.639 1.00 96.00 112 LYS A C 1
ATOM 906 O O . LYS A 1 112 ? -8.867 1.028 12.473 1.00 96.00 112 LYS A O 1
ATOM 911 N N . LYS A 1 113 ? -7.084 2.094 11.642 1.00 94.56 113 LYS A N 1
ATOM 912 C CA . LYS A 1 113 ? -7.093 3.134 12.689 1.00 94.56 113 LYS A CA 1
ATOM 913 C C . LYS A 1 113 ? -8.372 3.965 12.684 1.00 94.56 113 LYS A C 1
ATOM 915 O O . LYS A 1 113 ? -8.913 4.261 13.753 1.00 94.56 113 LYS A O 1
ATOM 920 N N . LYS A 1 114 ? -8.888 4.317 11.505 1.00 94.81 114 LYS A N 1
ATOM 921 C CA . LYS A 1 114 ? -10.181 5.005 11.379 1.00 94.81 114 LYS A CA 1
ATOM 922 C C . LYS A 1 114 ? -11.327 4.130 11.897 1.00 94.81 114 LYS A C 1
ATOM 924 O O . LYS A 1 114 ? -12.195 4.621 12.625 1.00 94.81 114 LYS A O 1
ATOM 929 N N . LEU A 1 115 ? -11.314 2.847 11.547 1.00 95.88 115 LEU A N 1
ATOM 930 C CA . LEU A 1 115 ? -12.319 1.869 11.942 1.00 95.88 115 LEU A CA 1
ATOM 931 C C . LEU A 1 115 ? -12.299 1.606 13.452 1.00 95.88 115 LEU A C 1
ATOM 933 O O . LEU A 1 115 ? -13.362 1.579 14.063 1.00 95.88 115 LEU A O 1
ATOM 937 N N . ASP A 1 116 ? -11.123 1.519 14.074 1.00 95.50 116 ASP A N 1
ATOM 938 C CA . ASP A 1 116 ? -10.965 1.364 15.526 1.00 95.50 116 ASP A CA 1
ATOM 939 C C . ASP A 1 116 ? -11.682 2.488 16.285 1.00 95.50 116 ASP A C 1
ATOM 941 O O . ASP A 1 116 ? -12.400 2.251 17.258 1.00 95.50 116 ASP A O 1
ATOM 945 N N . ILE A 1 117 ? -11.507 3.735 15.837 1.00 94.50 117 ILE A N 1
ATOM 946 C CA . ILE A 1 117 ? -12.154 4.904 16.447 1.00 94.50 117 ILE A CA 1
ATOM 947 C C . ILE A 1 117 ? -13.670 4.847 16.236 1.00 94.50 117 ILE A C 1
ATOM 949 O O . ILE A 1 117 ? -14.434 5.138 17.161 1.00 94.50 117 ILE A O 1
ATOM 953 N N . LEU A 1 118 ? -14.115 4.476 15.033 1.00 95.12 118 LEU A N 1
ATOM 954 C CA . LEU A 1 118 ? -15.535 4.339 14.717 1.00 95.12 118 LEU A CA 1
ATOM 955 C C . LEU A 1 118 ? -16.195 3.257 15.580 1.00 95.12 118 LEU A C 1
ATOM 957 O O . LEU A 1 118 ? -17.218 3.516 16.211 1.00 95.12 118 LEU A O 1
ATOM 961 N N . ASN A 1 119 ? -15.597 2.072 15.650 1.00 96.69 119 ASN A N 1
ATOM 962 C CA . ASN A 1 119 ? -16.144 0.930 16.372 1.00 96.69 119 ASN A CA 1
ATOM 963 C C . ASN A 1 119 ? -16.145 1.146 17.884 1.00 96.69 119 ASN A C 1
ATOM 965 O O . ASN A 1 119 ? -17.105 0.752 18.540 1.00 96.69 119 ASN A O 1
ATOM 969 N N . LYS A 1 120 ? -15.162 1.870 18.438 1.00 95.44 120 LYS A N 1
ATOM 970 C CA . LYS A 1 120 ? -15.220 2.329 19.837 1.00 95.44 120 LYS A CA 1
ATOM 971 C C . LYS A 1 120 ? -16.477 3.157 20.116 1.00 95.44 120 LYS A C 1
ATOM 973 O O . LYS A 1 120 ? -17.148 2.920 21.115 1.00 95.44 120 LYS A O 1
ATOM 978 N N . LYS A 1 121 ? -16.834 4.083 19.218 1.00 95.19 121 LYS A N 1
ATOM 979 C CA . LYS A 1 121 ? -18.057 4.899 19.349 1.00 95.19 121 LYS A CA 1
ATOM 980 C C . LYS A 1 121 ? -19.335 4.090 19.133 1.00 95.19 121 LYS A C 1
ATOM 982 O O . LYS A 1 121 ? -20.330 4.352 19.796 1.00 95.19 121 LYS A O 1
ATOM 987 N N . ARG A 1 122 ? -19.325 3.125 18.209 1.00 96.75 122 ARG A N 1
ATOM 988 C CA . ARG A 1 122 ? -20.471 2.231 17.962 1.00 96.75 122 ARG A CA 1
ATOM 989 C C . ARG A 1 122 ? -20.742 1.342 19.173 1.00 96.75 122 ARG A C 1
ATOM 991 O O . ARG A 1 122 ? -21.876 1.301 19.631 1.00 96.75 122 ARG A O 1
ATOM 998 N N . LYS A 1 123 ? -19.689 0.772 19.769 1.00 96.00 123 LYS A N 1
ATOM 999 C CA . LYS A 1 123 ? -19.771 -0.016 21.006 1.00 96.00 123 LYS A CA 1
ATOM 1000 C C . LYS A 1 123 ? -20.381 0.780 22.163 1.00 96.00 123 LYS A C 1
ATOM 1002 O O . LYS A 1 123 ? -21.237 0.262 22.859 1.00 96.00 123 LYS A O 1
ATOM 1007 N N . GLN A 1 124 ? -20.006 2.052 22.329 1.00 95.75 124 GLN A N 1
ATOM 1008 C CA . GLN A 1 124 ? -20.605 2.938 23.345 1.00 95.75 124 GLN A CA 1
ATOM 1009 C C . GLN A 1 124 ? -22.109 3.184 23.146 1.00 95.75 124 GLN A C 1
ATOM 1011 O O . GLN A 1 124 ? -22.787 3.584 24.083 1.00 95.75 124 GLN A O 1
ATOM 1016 N N . ARG A 1 125 ? -22.619 2.984 21.928 1.00 96.12 125 ARG A N 1
ATOM 1017 C CA . ARG A 1 125 ? -24.027 3.172 21.558 1.00 96.12 125 ARG A CA 1
ATOM 1018 C C . ARG A 1 125 ? -24.767 1.843 21.386 1.00 96.12 125 ARG A C 1
ATOM 1020 O O . ARG A 1 125 ? -25.848 1.847 20.813 1.00 96.12 125 ARG A O 1
ATOM 1027 N N . ASN A 1 126 ? -24.170 0.725 21.808 1.00 95.38 126 ASN A N 1
ATOM 1028 C CA . ASN A 1 126 ? -24.699 -0.628 21.601 1.00 95.38 126 ASN A CA 1
ATOM 1029 C C . ASN A 1 126 ? -25.017 -0.949 20.127 1.00 95.38 126 ASN A C 1
ATOM 1031 O O . ASN A 1 126 ? -25.939 -1.697 19.826 1.00 95.38 126 ASN A O 1
ATOM 1035 N N . LEU A 1 127 ? -24.250 -0.372 19.196 1.00 96.38 127 LEU A N 1
ATOM 1036 C CA . LEU A 1 127 ? -24.348 -0.662 17.767 1.00 96.38 127 LEU A CA 1
ATOM 1037 C C . LEU A 1 127 ? -23.331 -1.731 17.367 1.00 96.38 127 LEU A C 1
ATOM 1039 O O . LEU A 1 127 ? -22.211 -1.760 17.884 1.00 96.38 127 LEU A O 1
ATOM 1043 N N . GLU A 1 128 ? -23.688 -2.533 16.366 1.00 94.94 128 GLU A N 1
ATOM 1044 C CA . GLU A 1 128 ? -22.818 -3.577 15.823 1.00 94.94 128 GLU A CA 1
ATOM 1045 C C . GLU A 1 128 ? -21.482 -3.034 15.315 1.00 94.94 128 GLU A C 1
ATOM 1047 O O . GLU A 1 128 ? -21.396 -1.933 14.757 1.00 94.94 128 GLU A O 1
ATOM 1052 N N . ILE A 1 129 ? -20.432 -3.835 15.474 1.00 95.06 129 ILE A N 1
ATOM 1053 C CA . ILE A 1 129 ? -19.078 -3.522 15.021 1.00 95.06 129 ILE A CA 1
ATOM 1054 C C . ILE A 1 129 ? -19.049 -3.560 13.494 1.00 95.06 129 ILE A C 1
ATOM 1056 O O . ILE A 1 129 ? -19.433 -4.547 12.875 1.00 95.06 129 ILE A O 1
ATOM 1060 N N . LYS A 1 130 ? -18.553 -2.489 12.872 1.00 94.88 130 LYS A N 1
ATOM 1061 C CA . LYS A 1 130 ? -18.367 -2.463 11.423 1.00 94.88 130 LYS A CA 1
ATOM 1062 C C . LYS A 1 130 ? -17.089 -3.238 11.055 1.00 94.88 130 LYS A C 1
ATOM 1064 O O . LYS A 1 130 ? -16.044 -2.943 11.645 1.00 94.88 130 LYS A O 1
ATOM 1069 N N . PRO A 1 131 ? -17.126 -4.178 10.095 1.00 95.50 131 PRO A N 1
ATOM 1070 C CA . PRO A 1 131 ? -15.927 -4.863 9.623 1.00 95.50 131 PRO A CA 1
ATOM 1071 C C . PRO A 1 131 ? -15.091 -3.970 8.694 1.00 95.50 131 PRO A C 1
ATOM 1073 O O . PRO A 1 131 ? -15.560 -2.952 8.178 1.00 95.50 131 PRO A O 1
ATOM 1076 N N . LEU A 1 132 ? -13.832 -4.359 8.483 1.00 95.12 132 LEU A N 1
ATOM 1077 C CA . LEU A 1 132 ? -12.957 -3.727 7.498 1.00 95.12 132 LEU A CA 1
ATOM 1078 C C . LEU A 1 132 ? -13.330 -4.205 6.091 1.00 95.12 132 LEU A C 1
ATOM 1080 O O . LEU A 1 132 ? -13.335 -5.405 5.829 1.00 95.12 132 LEU A O 1
ATOM 1084 N N . ASP A 1 133 ? -13.573 -3.265 5.181 1.00 95.94 133 ASP A N 1
ATOM 1085 C CA . ASP A 1 133 ? -13.784 -3.563 3.765 1.00 95.94 133 ASP A CA 1
ATOM 1086 C C . ASP A 1 133 ? -12.435 -3.653 3.043 1.00 95.94 133 ASP A C 1
ATOM 1088 O O . ASP A 1 133 ? -11.884 -2.663 2.556 1.00 95.94 133 ASP A O 1
ATOM 1092 N N . LYS A 1 134 ? -11.880 -4.866 3.010 1.00 94.69 134 LYS A N 1
ATOM 1093 C CA . LYS A 1 134 ? -10.573 -5.117 2.399 1.00 94.69 134 LYS A CA 1
ATOM 1094 C C . LYS A 1 134 ? -10.580 -4.862 0.889 1.00 94.69 134 LYS A C 1
ATOM 1096 O O . LYS A 1 134 ? -9.600 -4.347 0.365 1.00 94.69 134 LYS A O 1
ATOM 1101 N N . LEU A 1 135 ? -11.676 -5.178 0.197 1.00 95.38 135 LEU A N 1
ATOM 1102 C CA . LEU A 1 135 ? -11.768 -4.986 -1.250 1.00 95.38 135 LEU A CA 1
ATOM 1103 C C . LEU A 1 135 ? -11.724 -3.495 -1.605 1.00 95.38 135 LEU A C 1
ATOM 1105 O O . LEU A 1 135 ? -11.054 -3.098 -2.560 1.00 95.38 135 LEU A O 1
ATOM 1109 N N . LEU A 1 136 ? -12.405 -2.654 -0.825 1.00 95.88 136 LEU A N 1
ATOM 1110 C CA . LEU A 1 136 ? -12.338 -1.207 -1.006 1.00 95.88 136 LEU A CA 1
ATOM 1111 C C . LEU A 1 136 ? -10.929 -0.658 -0.731 1.00 95.88 136 LEU A C 1
ATOM 1113 O O . LEU A 1 136 ? -10.468 0.210 -1.475 1.00 95.88 136 LEU A O 1
ATOM 1117 N N . ALA A 1 137 ? -10.238 -1.177 0.289 1.00 96.44 137 ALA A N 1
ATOM 1118 C CA . ALA A 1 137 ? -8.840 -0.838 0.559 1.00 96.44 137 ALA A CA 1
ATOM 1119 C C . ALA A 1 137 ? -7.939 -1.194 -0.635 1.00 96.44 137 ALA A C 1
ATOM 1121 O O . ALA A 1 137 ? -7.183 -0.353 -1.115 1.00 96.44 137 ALA A O 1
ATOM 1122 N N . GLU A 1 138 ? -8.082 -2.409 -1.172 1.00 96.06 138 GLU A N 1
ATOM 1123 C CA . GLU A 1 138 ? -7.317 -2.892 -2.326 1.00 96.06 138 GLU A CA 1
ATOM 1124 C C . GLU A 1 138 ? -7.561 -2.044 -3.582 1.00 96.06 138 GLU A C 1
ATOM 1126 O O . GLU A 1 138 ? -6.615 -1.771 -4.323 1.00 96.06 138 GLU A O 1
ATOM 1131 N N . LYS A 1 139 ? -8.799 -1.587 -3.815 1.00 96.94 139 LYS A N 1
ATOM 1132 C CA . LYS A 1 139 ? -9.133 -0.666 -4.917 1.00 96.94 139 LYS A CA 1
ATOM 1133 C C . LYS A 1 139 ? -8.452 0.693 -4.758 1.00 96.94 139 LYS A C 1
ATOM 1135 O O . LYS A 1 139 ? -7.937 1.228 -5.736 1.00 96.94 139 LYS A O 1
ATOM 1140 N N . LYS A 1 140 ? -8.406 1.238 -3.537 1.00 97.44 140 LYS A N 1
ATOM 1141 C CA . LYS A 1 140 ? -7.685 2.491 -3.247 1.00 97.44 140 LYS A CA 1
ATOM 1142 C C . LYS A 1 140 ? -6.184 2.337 -3.457 1.00 97.44 140 LYS A C 1
ATOM 1144 O O . LYS A 1 140 ? -5.585 3.203 -4.088 1.00 97.44 140 LYS A O 1
ATOM 1149 N N . SER A 1 141 ? -5.594 1.235 -2.984 1.00 97.12 141 SER A N 1
ATOM 1150 C CA . SER A 1 141 ? -4.190 0.914 -3.260 1.00 97.12 141 SER A CA 1
ATOM 1151 C C . SER A 1 141 ? -3.935 0.862 -4.765 1.00 97.12 141 SER A C 1
ATOM 1153 O O . SER A 1 141 ? -3.034 1.532 -5.251 1.00 97.12 141 SER A O 1
ATOM 1155 N N . ALA A 1 142 ? -4.758 0.121 -5.514 1.00 96.75 142 ALA A N 1
ATOM 1156 C CA . ALA A 1 142 ? -4.608 -0.030 -6.960 1.00 96.75 142 ALA A CA 1
ATOM 1157 C C . ALA A 1 142 ? -4.695 1.307 -7.711 1.00 96.75 142 ALA A C 1
ATOM 1159 O O . ALA A 1 142 ? -3.910 1.552 -8.624 1.00 96.75 142 ALA A O 1
ATOM 1160 N N . PHE A 1 143 ? -5.607 2.188 -7.296 1.00 96.62 143 PHE A N 1
ATOM 1161 C CA . PHE A 1 143 ? -5.720 3.533 -7.850 1.00 96.62 143 PHE A CA 1
ATOM 1162 C C . PHE A 1 143 ? -4.442 4.356 -7.622 1.00 96.62 143 PHE A C 1
ATOM 1164 O O . PHE A 1 143 ? -3.899 4.923 -8.568 1.00 96.62 143 PHE A O 1
ATOM 1171 N N . LEU A 1 144 ? -3.898 4.366 -6.402 1.00 96.75 144 LEU A N 1
ATOM 1172 C CA . LEU A 1 144 ? -2.642 5.073 -6.124 1.00 96.75 144 LEU A CA 1
ATOM 1173 C C . LEU A 1 144 ? -1.470 4.487 -6.914 1.00 96.75 144 LEU A C 1
ATOM 1175 O O . LEU A 1 144 ? -0.691 5.234 -7.498 1.00 96.75 144 LEU A O 1
ATOM 1179 N N . ILE A 1 145 ? -1.381 3.158 -6.986 1.00 95.19 145 ILE A N 1
ATOM 1180 C CA . ILE A 1 145 ? -0.352 2.470 -7.767 1.00 95.19 145 ILE A CA 1
ATOM 1181 C C . ILE A 1 145 ? -0.427 2.882 -9.241 1.00 95.19 145 ILE A C 1
ATOM 1183 O O . ILE A 1 145 ? 0.609 3.183 -9.823 1.00 95.19 145 ILE A O 1
ATOM 1187 N N . SER A 1 146 ? -1.623 2.971 -9.833 1.00 93.81 146 SER A N 1
ATOM 1188 C CA . SER A 1 146 ? -1.763 3.387 -11.237 1.00 93.81 146 SER A CA 1
ATOM 1189 C C . SER A 1 146 ? -1.250 4.803 -11.510 1.00 93.81 146 SER A C 1
ATOM 1191 O O . SER A 1 146 ? -0.611 5.039 -12.535 1.00 93.81 146 SER A O 1
ATOM 1193 N N . ILE A 1 147 ? -1.437 5.725 -10.560 1.00 94.19 147 ILE A N 1
ATOM 1194 C CA . ILE A 1 147 ? -0.880 7.079 -10.654 1.00 94.19 147 ILE A CA 1
ATOM 1195 C C . ILE A 1 147 ? 0.650 7.010 -10.622 1.00 94.19 147 ILE A C 1
ATOM 1197 O O . ILE A 1 147 ? 1.312 7.611 -11.461 1.00 94.19 147 ILE A O 1
ATOM 1201 N N . ILE A 1 148 ? 1.218 6.239 -9.692 1.00 93.31 148 ILE A N 1
ATOM 1202 C CA . ILE A 1 148 ? 2.674 6.092 -9.566 1.00 93.31 148 ILE A CA 1
ATOM 1203 C C . ILE A 1 148 ? 3.295 5.445 -10.804 1.00 93.31 148 ILE A C 1
ATOM 1205 O O . ILE A 1 148 ? 4.350 5.896 -11.239 1.00 93.31 148 ILE A O 1
ATOM 1209 N N . LEU A 1 149 ? 2.656 4.430 -11.392 1.00 91.00 149 LEU A N 1
ATOM 1210 C CA . LEU A 1 149 ? 3.144 3.811 -12.627 1.00 91.00 149 LEU A CA 1
ATOM 1211 C C . LEU A 1 149 ? 3.223 4.826 -13.768 1.00 91.00 149 LEU A C 1
ATOM 1213 O O . LEU A 1 149 ? 4.228 4.853 -14.465 1.00 91.00 149 LEU A O 1
ATOM 1217 N N . THR A 1 150 ? 2.222 5.701 -13.882 1.00 88.88 150 THR A N 1
ATOM 1218 C CA . THR A 1 150 ? 2.196 6.777 -14.888 1.00 88.88 150 THR A CA 1
ATOM 1219 C C . THR A 1 150 ? 3.331 7.791 -14.683 1.00 88.88 150 THR A C 1
ATOM 1221 O O . THR A 1 150 ? 3.806 8.392 -15.638 1.00 88.88 150 THR A O 1
ATOM 1224 N N . ILE A 1 151 ? 3.790 7.990 -13.441 1.00 89.62 151 ILE A N 1
ATOM 1225 C CA . ILE A 1 151 ? 4.914 8.888 -13.124 1.00 89.62 151 ILE A CA 1
ATOM 1226 C C . ILE A 1 151 ? 6.263 8.198 -13.371 1.00 89.62 151 ILE A C 1
ATOM 1228 O O . ILE A 1 151 ? 7.190 8.810 -13.893 1.00 89.62 151 ILE A O 1
ATOM 1232 N N . ALA A 1 152 ? 6.397 6.941 -12.946 1.00 87.38 152 ALA A N 1
ATOM 1233 C CA . ALA A 1 152 ? 7.671 6.224 -12.942 1.00 87.38 152 ALA A CA 1
ATOM 1234 C C . ALA A 1 152 ? 8.046 5.635 -14.311 1.00 87.38 152 ALA A C 1
ATOM 1236 O O . ALA A 1 152 ? 9.234 5.467 -14.597 1.00 87.38 152 ALA A O 1
ATOM 1237 N N . PHE A 1 153 ? 7.053 5.296 -15.138 1.00 83.81 153 PHE A N 1
ATOM 1238 C CA . PHE A 1 153 ? 7.240 4.607 -16.412 1.00 83.81 153 PHE A CA 1
ATOM 1239 C C . PHE A 1 153 ? 6.443 5.323 -17.512 1.00 83.81 153 PHE A C 1
ATOM 1241 O O . PHE A 1 153 ? 5.246 5.066 -17.641 1.00 83.81 153 PHE A O 1
ATOM 1248 N N . PRO A 1 154 ? 7.084 6.236 -18.264 1.00 62.16 154 PRO A N 1
ATOM 1249 C CA . PRO A 1 154 ? 6.466 6.876 -19.421 1.00 62.16 154 PRO A CA 1
ATOM 1250 C C . PRO A 1 154 ? 6.241 5.891 -20.577 1.00 62.16 154 PRO A C 1
ATOM 1252 O O . PRO A 1 154 ? 7.016 4.906 -20.695 1.00 62.16 154 PRO A O 1
#

Sequence (154 aa):
SILTIFDKSTPKTQNFSDQQIQQNPPSLFLVKTVLRLGKINITKLVNKHYNFTSETSTVTGEVLGTAIIKSKNEVYENKQRLENPNSFKHYRQSFSSILVKFFDGFIITLEKKKLDILNKKRKQRNL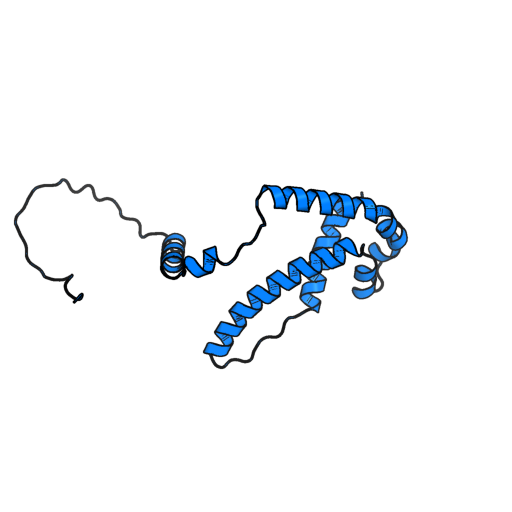EIKPLDKLLAEKKSAFLISIILTIAFP

Foldseek 3Di:
DDDDPDDDDDDDDDDDPPPPPVCDPDDPVVVVVVVVVVPDPVVVVVVPDPVDDPVNVVVVVVVLLVVQLVCVVLLVVLVCCCVDPPDPVSNLVSDDPSLQVVQLVVLVVVQVVVLVVVQVVCVVVVHDRDDDPSVVSSVVSSVVSVVVCVVSPD